Protein AF-A0A7S3FI02-F1 (afdb_monomer_lite)

Organism: NCBI:txid156174

Secondary structure (DSSP, 8-state):
-PPPPPP-EEEEEEEEEE-STTT--HHHHHHHHTT-EEEE-HHHHHHH-----------SSEEEEEEEEEE-SSSS-HHHHHHHHT----HHHHHHHHHHHHHHHHHTT-SSSS---EEEEEPPSSSTTPBPTTSSBHHHHHHTT----------S--

Radius of gyration: 16.95 Å; chains: 1; bounding box: 50×35×48 Å

Foldseek 3Di:
DPDPDQQAAEEEEEELEDEQEPVDDPLVVCCVVQVEAEDEAPQAVVRNPDDRDDGDPRPHSYHYYGYYYHYANHPDFLQVSCVVPVRADDLVNSQVVVVVVVVVSVVVQPPDDDRHHYDYHYDYDDDQQGQHNVRGGPVVSCVVVVDDDDDDDDPDDD

pLDDT: mean 86.79, std 18.46, range [38.19, 98.75]

Structure (mmCIF, N/CA/C/O backbone):
data_AF-A0A7S3FI02-F1
#
_entry.id   AF-A0A7S3FI02-F1
#
loop_
_atom_site.group_PDB
_atom_site.id
_atom_site.type_symbol
_atom_site.label_atom_id
_atom_site.label_alt_id
_atom_site.label_comp_id
_atom_site.label_asym_id
_atom_site.label_entity_id
_atom_site.label_seq_id
_atom_site.pdbx_PDB_ins_code
_atom_site.Cartn_x
_atom_site.Cartn_y
_atom_site.Cartn_z
_atom_site.occupancy
_atom_site.B_iso_or_equiv
_atom_site.auth_seq_id
_atom_site.auth_comp_id
_atom_site.auth_asym_id
_atom_site.auth_atom_id
_atom_site.pdbx_PDB_model_num
ATOM 1 N N . LEU A 1 1 ? -34.546 11.870 27.139 1.00 38.44 1 LEU A N 1
ATOM 2 C CA . LEU A 1 1 ? -33.683 10.666 27.103 1.00 38.44 1 LEU A CA 1
ATOM 3 C C . LEU A 1 1 ? -32.258 11.117 26.800 1.00 38.44 1 LEU A C 1
ATOM 5 O O . LEU A 1 1 ? -32.075 11.734 25.755 1.00 38.44 1 LEU A O 1
ATOM 9 N N . PRO A 1 2 ? -31.275 10.915 27.694 1.00 38.31 2 PRO A N 1
ATOM 10 C CA . PRO A 1 2 ? -29.889 11.238 27.381 1.00 38.31 2 PRO A CA 1
ATOM 11 C C . PRO A 1 2 ? -29.409 10.311 26.259 1.00 38.31 2 PRO A C 1
ATOM 13 O O . PRO A 1 2 ? -29.570 9.093 26.322 1.00 38.31 2 PRO A O 1
ATOM 16 N N . ARG A 1 3 ? -28.880 10.906 25.190 1.00 38.19 3 ARG A N 1
ATOM 17 C CA . ARG A 1 3 ? -28.310 10.198 24.043 1.00 38.19 3 ARG A CA 1
ATOM 18 C C . ARG A 1 3 ? -27.075 9.451 24.550 1.00 38.19 3 ARG A C 1
ATOM 20 O O . ARG A 1 3 ? -26.156 10.098 25.048 1.00 38.19 3 ARG A O 1
ATOM 27 N N . ALA A 1 4 ? -27.074 8.118 24.479 1.00 45.50 4 ALA A N 1
ATOM 28 C CA . ALA A 1 4 ? -25.892 7.321 24.796 1.00 45.50 4 ALA A CA 1
ATOM 29 C C . ALA A 1 4 ? -24.693 7.909 24.038 1.00 45.50 4 ALA A C 1
ATOM 31 O O . ALA A 1 4 ? -24.790 8.149 22.830 1.00 45.50 4 ALA A O 1
ATOM 32 N N . ALA A 1 5 ? -23.605 8.213 24.749 1.00 49.00 5 ALA A N 1
ATOM 33 C CA . ALA A 1 5 ? -22.375 8.670 24.120 1.00 49.00 5 ALA A CA 1
ATOM 34 C C . ALA A 1 5 ? -21.973 7.612 23.088 1.00 49.00 5 ALA A C 1
ATOM 36 O O . ALA A 1 5 ? -21.764 6.451 23.438 1.00 49.00 5 ALA A O 1
ATOM 37 N N . ALA A 1 6 ? -21.961 7.982 21.808 1.00 51.00 6 ALA A N 1
ATOM 38 C CA . ALA A 1 6 ? -21.632 7.038 20.755 1.00 51.00 6 ALA A CA 1
ATOM 39 C C . ALA A 1 6 ? -20.212 6.510 20.993 1.00 51.00 6 ALA A C 1
ATOM 41 O O 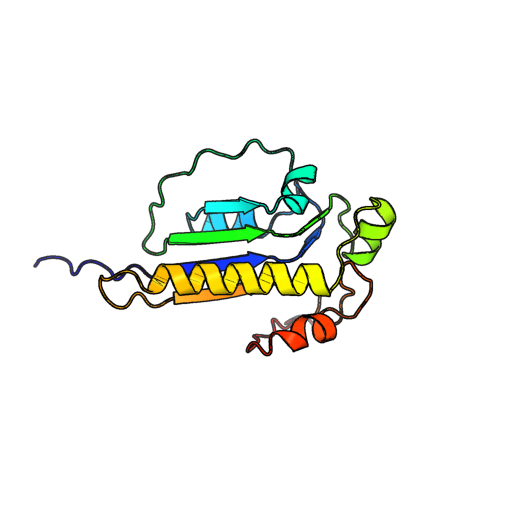. ALA A 1 6 ? -19.280 7.297 21.173 1.00 51.00 6 ALA A O 1
ATOM 42 N N . ALA A 1 7 ? -20.057 5.186 21.029 1.00 53.69 7 ALA A N 1
ATOM 43 C CA . ALA A 1 7 ? -18.758 4.555 21.193 1.00 53.69 7 ALA A CA 1
ATOM 44 C C . ALA A 1 7 ? -17.819 5.032 20.072 1.00 53.69 7 ALA A C 1
ATOM 46 O O . ALA A 1 7 ? -18.084 4.820 18.886 1.00 53.69 7 ALA A O 1
ATOM 47 N N . SER A 1 8 ? -16.734 5.706 20.449 1.00 64.19 8 SER A N 1
ATOM 48 C CA . SER A 1 8 ? -15.717 6.159 19.500 1.00 64.19 8 SER A CA 1
ATOM 49 C C . SER A 1 8 ? -14.891 4.954 19.065 1.00 64.19 8 SER A C 1
ATOM 51 O O . SER A 1 8 ? -14.140 4.400 19.862 1.00 64.19 8 SER A O 1
ATOM 53 N N . HIS A 1 9 ? -15.046 4.520 17.815 1.00 75.12 9 HIS A N 1
ATOM 54 C CA . HIS A 1 9 ? -14.201 3.462 17.261 1.00 75.12 9 HIS A CA 1
ATOM 55 C C . HIS A 1 9 ? -12.936 4.087 16.677 1.00 75.12 9 HIS A C 1
ATOM 57 O O . HIS A 1 9 ? -12.969 5.189 16.113 1.00 75.12 9 HIS A O 1
ATOM 63 N N . ARG A 1 10 ? -11.814 3.384 16.827 1.00 85.19 10 ARG A N 1
ATOM 64 C CA . ARG A 1 10 ? -10.521 3.809 16.288 1.00 85.19 10 ARG A CA 1
ATOM 65 C C . ARG A 1 10 ? -10.293 3.096 14.964 1.00 85.19 10 ARG A C 1
ATOM 67 O O . ARG A 1 10 ? -10.425 1.878 14.888 1.00 85.19 10 ARG A O 1
ATOM 74 N N . VAL A 1 11 ? -9.959 3.857 13.930 1.00 90.88 11 VAL A N 1
ATOM 75 C CA . VAL A 1 11 ? -9.707 3.315 12.593 1.00 90.88 11 VAL A CA 1
ATOM 76 C C . VAL A 1 11 ? -8.327 3.766 12.140 1.00 90.88 11 VAL A C 1
ATOM 78 O O . VAL A 1 11 ? -8.068 4.967 12.075 1.00 90.88 11 VAL A O 1
ATOM 81 N N . LEU A 1 12 ? -7.459 2.813 11.813 1.00 94.81 12 LEU A N 1
ATOM 82 C CA . LEU A 1 12 ? -6.221 3.060 11.081 1.00 94.81 12 LEU A CA 1
ATOM 83 C C . LEU A 1 12 ? -6.433 2.647 9.626 1.00 94.81 12 LEU A C 1
ATOM 85 O O . LEU A 1 12 ? -6.771 1.502 9.348 1.00 94.81 12 LEU A O 1
ATOM 89 N N . TYR A 1 13 ? -6.202 3.567 8.702 1.00 97.56 13 TYR A N 1
ATOM 90 C CA . TYR A 1 13 ? -6.001 3.258 7.294 1.00 97.56 13 TYR A CA 1
ATOM 91 C C . TYR A 1 13 ? -4.514 3.417 6.987 1.00 97.56 13 TYR A C 1
ATOM 93 O O . TYR A 1 13 ? -3.955 4.503 7.140 1.00 97.56 13 TYR A O 1
ATOM 101 N N . LEU A 1 14 ? -3.863 2.345 6.563 1.00 98.25 14 LEU A N 1
ATOM 102 C CA . LEU A 1 14 ? -2.443 2.321 6.261 1.00 98.25 14 LEU A CA 1
ATOM 103 C C . LEU A 1 14 ? -2.243 1.973 4.789 1.00 98.25 14 LEU A C 1
ATOM 105 O O . LEU A 1 14 ? -2.668 0.922 4.327 1.00 98.25 14 LEU A O 1
ATOM 109 N N . LYS A 1 15 ? -1.539 2.843 4.072 1.00 98.44 15 LYS A N 1
ATOM 110 C CA . LYS A 1 15 ? -1.080 2.634 2.700 1.00 98.44 15 LYS A CA 1
ATOM 111 C C . LYS A 1 15 ? 0.448 2.541 2.727 1.00 98.44 15 LYS A C 1
ATOM 113 O O . LYS A 1 15 ? 1.112 3.583 2.693 1.00 98.44 15 LYS A O 1
ATOM 118 N N . PRO A 1 16 ? 1.047 1.341 2.855 1.00 98.56 16 PRO A N 1
ATOM 119 C CA . PRO A 1 16 ? 2.498 1.222 2.961 1.00 98.56 16 PRO A CA 1
ATOM 120 C C . PRO A 1 16 ? 3.220 1.823 1.752 1.00 98.56 16 PRO A C 1
ATOM 122 O O . PRO A 1 16 ? 4.212 2.524 1.917 1.00 98.56 16 PRO A O 1
ATOM 125 N N . VAL A 1 17 ? 2.692 1.615 0.546 1.00 98.56 17 VAL A N 1
ATOM 126 C CA . VAL A 1 17 ? 3.306 2.052 -0.713 1.00 98.56 17 VAL A CA 1
ATOM 127 C C . VAL A 1 17 ? 2.296 2.845 -1.538 1.00 98.56 17 VAL A C 1
ATOM 129 O O . VAL A 1 17 ? 1.190 2.373 -1.777 1.00 98.56 17 VAL A O 1
ATOM 132 N N . GLN A 1 18 ? 2.692 4.032 -2.000 1.00 98.50 18 GLN A N 1
ATOM 133 C CA . GLN A 1 18 ? 1.927 4.869 -2.927 1.00 98.50 18 GLN A CA 1
ATOM 134 C C . GLN A 1 18 ? 2.826 5.336 -4.076 1.00 98.50 18 GLN A C 1
ATOM 136 O O . GLN A 1 18 ? 3.935 5.820 -3.857 1.00 98.50 18 GLN A O 1
ATOM 141 N N . THR A 1 19 ? 2.333 5.253 -5.302 1.00 98.38 19 THR A N 1
ATOM 142 C CA . THR A 1 19 ? 2.946 5.893 -6.473 1.00 98.38 19 THR A CA 1
ATOM 143 C C . THR A 1 19 ? 2.005 6.978 -7.008 1.00 98.38 19 THR A C 1
ATOM 145 O O . THR A 1 19 ? 0.850 7.041 -6.585 1.00 98.38 19 THR A O 1
ATOM 148 N N . GLY A 1 20 ? 2.504 7.881 -7.856 1.00 97.81 20 GLY A N 1
ATOM 149 C CA . GLY A 1 20 ? 1.712 9.001 -8.391 1.00 97.81 20 GLY A CA 1
ATOM 150 C C . GLY A 1 20 ? 1.565 10.225 -7.469 1.00 97.81 20 GLY A C 1
ATOM 151 O O . GLY A 1 20 ? 0.778 11.127 -7.760 1.00 97.81 20 GLY A O 1
ATOM 152 N N . LEU A 1 21 ? 2.310 10.316 -6.359 1.00 96.88 21 LEU A N 1
ATOM 153 C CA . LEU A 1 21 ? 2.219 11.465 -5.446 1.00 96.88 21 LEU A CA 1
ATOM 154 C C . LEU A 1 21 ? 2.720 12.776 -6.094 1.00 96.88 21 LEU A C 1
ATOM 156 O O . LEU A 1 21 ? 3.692 12.765 -6.846 1.00 96.88 21 LEU A O 1
ATOM 160 N N . PRO A 1 22 ? 2.148 13.944 -5.741 1.00 95.25 22 PRO A N 1
ATOM 161 C CA . PRO A 1 22 ? 1.012 14.138 -4.836 1.00 95.25 22 PRO A CA 1
ATOM 162 C C . PRO A 1 22 ? -0.366 14.007 -5.496 1.00 95.25 22 PRO A C 1
ATOM 164 O O . PRO A 1 22 ? -1.364 14.203 -4.807 1.00 95.25 22 PRO A O 1
ATOM 167 N N . HIS A 1 23 ? -0.434 13.754 -6.804 1.00 94.62 23 HIS A N 1
ATOM 168 C CA . HIS A 1 23 ? -1.697 13.747 -7.544 1.00 94.62 23 HIS A CA 1
ATOM 169 C C . HIS A 1 23 ? -2.584 12.563 -7.144 1.00 94.62 23 HIS A C 1
ATOM 171 O O . HIS A 1 23 ? -3.770 12.763 -6.892 1.00 94.62 23 HIS A O 1
ATOM 177 N N . ASP A 1 24 ? -1.978 11.390 -6.963 1.00 95.38 24 ASP A N 1
ATOM 178 C CA . ASP A 1 24 ? -2.635 10.189 -6.457 1.00 95.38 24 ASP A CA 1
ATOM 179 C C . ASP A 1 24 ? -2.258 9.967 -4.990 1.00 95.38 24 ASP A C 1
ATOM 181 O O . ASP A 1 24 ? -1.088 9.783 -4.635 1.00 95.38 24 ASP A O 1
ATOM 185 N N . SER A 1 25 ? -3.253 10.021 -4.104 1.00 96.69 25 SER A N 1
ATOM 186 C CA . SER A 1 25 ? -3.047 9.827 -2.671 1.00 96.69 25 SER A CA 1
ATOM 187 C C . SER A 1 25 ? -4.267 9.198 -2.009 1.00 96.69 25 SER A C 1
ATOM 189 O O . SER A 1 25 ? -5.162 9.896 -1.524 1.00 96.69 25 SER A O 1
ATOM 191 N N . ASP A 1 26 ? -4.263 7.868 -1.917 1.00 97.19 26 ASP A N 1
ATOM 192 C CA . ASP A 1 26 ? -5.369 7.109 -1.324 1.00 97.19 26 ASP A CA 1
ATOM 193 C C . ASP A 1 26 ? -5.561 7.495 0.150 1.00 97.19 26 ASP A C 1
ATOM 195 O O . ASP A 1 26 ? -6.675 7.710 0.619 1.00 97.19 26 ASP A O 1
ATOM 199 N N . GLY A 1 27 ? -4.459 7.708 0.881 1.00 95.69 27 GLY A N 1
ATOM 200 C CA . GLY A 1 27 ? -4.509 8.178 2.268 1.00 95.69 27 GLY A CA 1
ATOM 201 C C . GLY A 1 27 ? -5.156 9.557 2.436 1.00 95.69 27 GLY A C 1
ATOM 202 O O . GLY A 1 27 ? -5.875 9.768 3.414 1.00 95.69 27 GLY A O 1
ATOM 203 N N . ALA A 1 28 ? -4.953 10.480 1.490 1.00 94.94 28 ALA A N 1
ATOM 204 C CA . ALA A 1 28 ? -5.599 11.792 1.522 1.00 94.94 28 ALA A CA 1
ATOM 205 C C . ALA A 1 28 ? -7.086 11.698 1.152 1.00 94.94 28 ALA A C 1
ATOM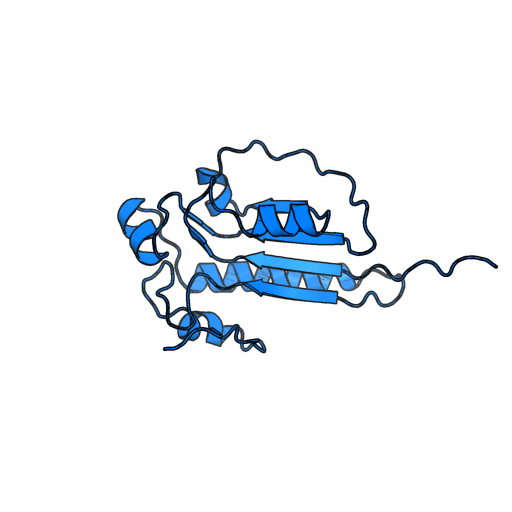 207 O O . ALA A 1 28 ? -7.918 12.384 1.754 1.00 94.94 28 ALA A O 1
ATOM 208 N N . LEU A 1 29 ? -7.424 10.836 0.189 1.00 95.25 29 LEU A N 1
ATOM 209 C CA . LEU A 1 29 ? -8.799 10.564 -0.220 1.00 95.25 29 LEU A CA 1
ATOM 210 C C . LEU A 1 29 ? -9.605 9.959 0.935 1.00 95.25 29 LEU A C 1
ATOM 212 O O . LEU A 1 29 ? -10.634 10.515 1.320 1.00 95.25 29 LEU A O 1
ATOM 216 N N . VAL A 1 30 ? -9.109 8.875 1.539 1.00 94.69 30 VAL A N 1
ATOM 217 C CA . VAL A 1 30 ? -9.769 8.206 2.669 1.00 94.69 30 VAL A CA 1
ATOM 218 C C . VAL A 1 30 ? -9.897 9.156 3.855 1.00 94.69 30 VAL A C 1
ATOM 220 O O . VAL A 1 30 ? -10.979 9.251 4.430 1.00 94.69 30 VAL A O 1
ATOM 223 N N . ALA A 1 31 ? -8.854 9.926 4.188 1.00 91.88 31 ALA A N 1
ATOM 224 C CA . ALA A 1 31 ? -8.943 10.918 5.259 1.00 91.88 31 ALA A CA 1
ATOM 225 C C . ALA A 1 31 ? -10.031 11.962 4.986 1.00 91.88 31 ALA A C 1
ATOM 227 O O . ALA A 1 31 ? -10.783 12.312 5.891 1.00 91.88 31 ALA A O 1
ATOM 228 N N . THR A 1 32 ? -10.153 12.426 3.742 1.00 90.44 32 THR A N 1
ATOM 229 C CA . THR A 1 32 ? -11.178 13.402 3.350 1.00 90.44 32 THR A CA 1
ATOM 230 C C . THR A 1 32 ? -12.584 12.818 3.508 1.00 90.44 32 THR A C 1
ATOM 232 O O . THR A 1 32 ? -13.436 13.422 4.161 1.00 90.44 32 THR A O 1
ATOM 235 N N . LEU A 1 33 ? -12.821 11.619 2.966 1.00 90.38 33 LEU A N 1
ATOM 236 C CA . LEU A 1 33 ? -14.124 10.946 3.005 1.00 90.38 33 LEU A CA 1
ATOM 237 C C . LEU A 1 33 ? -14.532 10.543 4.428 1.00 90.38 33 LEU A C 1
ATOM 239 O O . LEU A 1 33 ? -15.685 10.717 4.821 1.00 90.38 33 LEU A O 1
ATOM 243 N N . ALA A 1 34 ? -13.579 10.055 5.220 1.00 87.31 34 ALA A N 1
ATOM 244 C CA . ALA A 1 34 ? -13.796 9.640 6.601 1.00 87.31 34 ALA A CA 1
ATOM 245 C C . ALA A 1 34 ? -13.755 10.805 7.606 1.00 87.31 34 ALA A C 1
ATOM 247 O O . ALA A 1 34 ? -13.918 10.571 8.802 1.00 87.31 34 ALA A O 1
ATOM 248 N N . ARG A 1 35 ? -13.522 12.050 7.152 1.00 85.00 35 ARG A N 1
ATOM 249 C CA . ARG A 1 35 ? -13.292 13.230 8.017 1.00 85.00 35 ARG A CA 1
ATOM 250 C C . ARG A 1 35 ? -12.187 12.984 9.059 1.00 85.00 35 ARG A C 1
ATOM 252 O O . ARG A 1 35 ? -12.272 13.419 10.209 1.00 85.00 35 ARG A O 1
ATOM 259 N N . GLY A 1 36 ? -11.174 12.233 8.639 1.00 86.19 36 GLY A N 1
ATOM 260 C CA . GLY A 1 36 ? -10.006 11.833 9.407 1.00 86.19 36 GLY A CA 1
ATOM 261 C C . GLY A 1 36 ? -8.791 12.729 9.167 1.00 86.19 36 GLY A C 1
ATOM 262 O O . GLY A 1 36 ? -8.870 13.785 8.543 1.00 86.19 36 GLY A O 1
ATOM 263 N N . ARG A 1 37 ? -7.631 12.287 9.662 1.00 90.75 37 ARG A N 1
ATOM 264 C CA . ARG A 1 37 ? -6.341 12.962 9.441 1.00 90.75 37 ARG A CA 1
ATOM 265 C C . ARG A 1 37 ? -5.436 12.102 8.574 1.00 90.75 37 ARG A C 1
ATOM 267 O O . ARG A 1 37 ? -5.287 10.917 8.854 1.00 90.75 37 ARG A O 1
ATOM 274 N N . HIS A 1 38 ? -4.779 12.712 7.589 1.00 94.19 38 HIS A N 1
ATOM 275 C CA . HIS A 1 38 ? -3.743 12.064 6.782 1.00 94.19 38 HIS A CA 1
ATOM 276 C C . HIS A 1 38 ? -2.348 12.487 7.246 1.00 94.19 38 HIS A C 1
ATOM 278 O O . HIS A 1 38 ? -2.075 13.676 7.402 1.00 94.19 38 HIS A O 1
ATOM 284 N N . THR A 1 39 ? -1.463 11.519 7.470 1.00 96.00 39 THR A N 1
ATOM 285 C CA . THR A 1 39 ? -0.042 11.757 7.763 1.00 96.00 39 THR A CA 1
ATOM 286 C C . THR A 1 39 ? 0.841 10.987 6.791 1.00 96.00 39 THR A C 1
ATOM 288 O O . THR A 1 39 ? 0.489 9.884 6.373 1.00 96.00 39 THR A O 1
ATOM 291 N N . LEU A 1 40 ? 2.008 11.539 6.475 1.00 96.88 40 LEU A N 1
ATOM 292 C CA . LEU A 1 40 ? 2.983 10.919 5.585 1.00 96.88 40 LEU A CA 1
ATOM 293 C C . LEU A 1 40 ? 4.206 10.457 6.378 1.00 96.88 40 LEU A C 1
ATOM 295 O O . LEU A 1 40 ? 4.680 11.172 7.260 1.00 96.88 40 LEU A O 1
ATOM 299 N N . GLY A 1 41 ? 4.733 9.283 6.038 1.00 96.69 41 GLY A N 1
ATOM 300 C CA . GLY A 1 41 ? 6.077 8.875 6.427 1.00 96.69 41 GLY A CA 1
ATOM 301 C C . GLY A 1 41 ? 7.124 9.753 5.743 1.00 96.69 41 GLY A C 1
ATOM 302 O O . GLY A 1 41 ? 6.855 10.364 4.706 1.00 96.69 41 GLY A O 1
ATOM 303 N N . ALA A 1 42 ? 8.333 9.805 6.309 1.00 96.25 42 ALA A N 1
ATOM 304 C CA . ALA A 1 42 ? 9.408 10.673 5.820 1.00 96.25 42 ALA A CA 1
ATOM 305 C C . ALA A 1 42 ? 9.682 10.482 4.317 1.00 96.25 42 ALA A C 1
ATOM 307 O O . ALA A 1 42 ? 9.829 11.456 3.581 1.00 96.25 42 ALA A O 1
ATOM 308 N N . HIS A 1 43 ? 9.653 9.233 3.841 1.00 97.31 43 HIS A N 1
ATOM 309 C CA . HIS A 1 43 ? 9.832 8.923 2.427 1.00 97.31 43 HIS A CA 1
ATOM 310 C C . HIS A 1 43 ? 8.701 9.495 1.558 1.00 97.31 43 HIS A C 1
ATOM 312 O O . HIS A 1 43 ? 8.967 10.143 0.550 1.00 97.31 43 HIS A O 1
ATOM 318 N N . ALA A 1 44 ? 7.430 9.291 1.907 1.00 97.25 44 ALA A N 1
ATOM 319 C CA . ALA A 1 44 ? 6.323 9.853 1.127 1.00 97.25 44 ALA A CA 1
ATOM 320 C C . ALA A 1 44 ? 6.281 11.395 1.183 1.00 97.25 44 ALA A C 1
ATOM 322 O O . ALA A 1 44 ? 5.998 12.049 0.177 1.00 97.25 44 ALA A O 1
ATOM 323 N N . ALA A 1 45 ? 6.626 11.987 2.330 1.00 95.81 45 ALA A N 1
ATOM 324 C CA . ALA A 1 45 ? 6.622 13.435 2.534 1.00 95.81 45 ALA A CA 1
ATOM 325 C C . ALA A 1 45 ? 7.570 14.184 1.580 1.00 95.81 45 ALA A C 1
ATOM 327 O O . ALA A 1 45 ? 7.229 15.272 1.118 1.00 95.81 45 ALA A O 1
ATOM 328 N N . MET A 1 46 ? 8.710 13.583 1.215 1.00 94.00 46 MET A N 1
ATOM 329 C CA . MET A 1 46 ? 9.678 14.179 0.280 1.00 94.00 46 MET A CA 1
ATOM 330 C C . MET A 1 46 ? 9.079 14.531 -1.091 1.00 94.00 46 MET A C 1
ATOM 332 O O . MET A 1 46 ? 9.537 15.469 -1.741 1.00 94.00 46 MET A O 1
ATOM 336 N N . VAL A 1 47 ? 8.077 13.779 -1.553 1.00 92.25 47 VAL A N 1
ATOM 337 C CA . VAL A 1 47 ? 7.486 13.957 -2.891 1.00 92.25 47 VAL A CA 1
ATOM 338 C C . VAL A 1 47 ? 6.103 14.580 -2.878 1.00 92.25 47 VAL A C 1
ATOM 340 O O . VAL A 1 47 ? 5.637 15.040 -3.914 1.00 92.25 47 VAL A O 1
ATOM 343 N N . ALA A 1 48 ? 5.462 14.651 -1.715 1.00 84.56 48 ALA A N 1
ATOM 344 C CA . ALA A 1 48 ? 4.107 15.160 -1.624 1.00 84.56 48 ALA A CA 1
ATOM 345 C C . ALA A 1 48 ? 4.004 16.690 -1.776 1.00 84.56 48 ALA A C 1
ATOM 347 O O . ALA A 1 48 ? 2.903 17.177 -2.004 1.00 84.56 48 ALA A O 1
ATOM 348 N N . HIS A 1 49 ? 5.100 17.453 -1.623 1.00 66.62 49 HIS A N 1
ATOM 349 C CA . HIS A 1 49 ? 5.167 18.933 -1.690 1.00 66.62 49 HIS A CA 1
ATOM 350 C C . HIS A 1 49 ? 4.045 19.721 -0.971 1.00 66.62 49 HIS A C 1
ATOM 352 O O . HIS A 1 49 ? 3.956 20.940 -1.103 1.00 66.62 49 HIS A O 1
ATOM 358 N N . ARG A 1 50 ? 3.210 19.069 -0.159 1.00 56.62 50 ARG A N 1
ATOM 359 C CA . ARG A 1 50 ? 2.203 19.702 0.678 1.00 56.62 50 ARG A CA 1
ATOM 360 C C . ARG A 1 50 ? 2.841 20.021 2.017 1.00 56.62 50 ARG A C 1
ATOM 362 O O . ARG A 1 50 ? 3.313 19.123 2.714 1.00 56.62 50 ARG A O 1
ATOM 369 N N . ALA A 1 51 ? 2.795 21.302 2.376 1.00 44.91 51 ALA A N 1
ATOM 370 C CA . ALA A 1 51 ? 2.847 21.721 3.766 1.00 44.91 51 ALA A CA 1
ATOM 371 C C . ALA A 1 51 ? 1.891 20.827 4.562 1.00 44.91 51 ALA A C 1
ATOM 373 O O . ALA A 1 51 ? 0.765 20.579 4.122 1.00 44.91 51 ALA A O 1
ATOM 374 N N . THR A 1 52 ? 2.355 20.314 5.698 1.00 45.31 52 THR A N 1
ATOM 375 C CA . THR A 1 52 ? 1.519 19.623 6.677 1.00 45.31 52 THR A CA 1
ATOM 376 C C . THR A 1 52 ? 0.267 20.464 6.906 1.00 45.31 52 THR A C 1
ATOM 378 O O . THR A 1 52 ? 0.346 21.528 7.521 1.00 45.31 52 THR A O 1
ATOM 381 N N . ALA A 1 53 ? -0.875 20.045 6.356 1.00 44.41 53 ALA A N 1
ATOM 382 C CA . ALA A 1 53 ? -2.128 20.721 6.639 1.00 44.41 53 ALA A CA 1
ATOM 383 C C . ALA A 1 53 ? -2.340 20.631 8.152 1.00 44.41 53 ALA A C 1
ATOM 385 O O . ALA A 1 53 ? -2.176 19.554 8.735 1.00 44.41 53 ALA A O 1
ATOM 386 N N . ALA A 1 54 ? -2.633 21.769 8.786 1.00 42.81 54 ALA A N 1
ATOM 387 C CA . ALA A 1 54 ? -2.924 21.809 10.211 1.00 42.81 54 ALA A CA 1
ATOM 388 C C . ALA A 1 54 ? -3.977 20.734 10.534 1.00 42.81 54 ALA A C 1
ATOM 390 O O . ALA A 1 54 ? -4.899 20.547 9.732 1.00 42.81 54 ALA A O 1
ATOM 391 N N . PRO A 1 55 ? -3.841 20.002 11.654 1.00 47.12 55 PRO A N 1
ATOM 392 C CA . PRO A 1 55 ? -4.794 18.966 12.020 1.00 47.12 55 PRO A CA 1
ATOM 393 C C . PRO A 1 55 ? -6.201 19.565 12.026 1.00 47.12 55 PRO A C 1
ATOM 395 O O . PRO A 1 55 ? -6.527 20.400 12.868 1.00 47.12 55 PRO A O 1
ATOM 398 N N . GLN A 1 56 ? -7.028 19.171 11.056 1.00 45.31 56 GLN A N 1
ATOM 399 C CA . GLN A 1 56 ? -8.427 19.560 11.067 1.00 45.31 56 GLN A CA 1
ATOM 400 C C . GLN A 1 56 ? -9.109 18.842 12.237 1.00 45.31 56 GLN A C 1
ATOM 402 O O . GLN A 1 56 ? -8.818 17.664 12.484 1.00 45.31 56 GLN A O 1
ATOM 407 N N . PRO A 1 57 ? -9.987 19.532 12.982 1.00 45.78 57 PRO A N 1
ATOM 408 C CA . PRO A 1 57 ? -10.737 18.905 14.054 1.00 45.78 57 PRO A CA 1
ATOM 409 C C . PRO A 1 57 ? -11.532 17.727 13.484 1.00 45.78 57 PRO A C 1
ATOM 411 O O . PRO A 1 57 ? -12.283 17.872 12.518 1.00 45.78 57 PRO A O 1
ATOM 414 N N . THR A 1 58 ? -11.348 16.548 14.077 1.00 50.34 58 THR A N 1
ATOM 415 C CA . THR A 1 58 ? -12.074 15.330 13.716 1.00 50.34 58 THR A CA 1
ATOM 416 C C . THR A 1 58 ? -13.544 15.517 14.079 1.00 50.34 58 THR A C 1
ATOM 418 O O . THR A 1 58 ? -13.931 15.365 15.236 1.00 50.34 58 THR A O 1
ATOM 421 N N . CYS A 1 59 ? -14.372 15.892 13.108 1.00 41.12 59 CYS A N 1
ATOM 422 C CA . CYS A 1 59 ? -15.817 15.956 13.279 1.00 41.12 59 CYS A CA 1
ATOM 423 C C . CYS A 1 59 ? -16.431 14.714 12.626 1.00 41.12 59 CYS A C 1
ATOM 425 O O . CYS A 1 59 ? -16.775 14.720 11.445 1.00 41.12 59 CYS A O 1
ATOM 427 N N . GLY A 1 60 ? -16.508 13.621 13.386 1.00 49.44 60 GLY A N 1
ATOM 428 C CA . GLY A 1 60 ? -17.079 12.358 12.930 1.00 49.44 60 GLY A CA 1
ATOM 429 C C . GLY A 1 60 ? -17.112 11.309 14.040 1.00 49.44 60 GLY A C 1
ATOM 430 O O . GLY A 1 60 ? -16.301 11.340 14.960 1.00 49.44 60 GLY A O 1
ATOM 431 N N . LEU A 1 61 ? -18.057 10.370 13.946 1.00 51.59 61 LEU A N 1
ATOM 432 C CA . LEU A 1 61 ? -18.200 9.228 14.864 1.00 51.59 61 LEU A CA 1
ATOM 433 C C . LEU A 1 61 ? -16.976 8.285 14.862 1.00 51.59 61 LEU A C 1
ATOM 435 O O . LEU A 1 61 ? -16.821 7.498 15.793 1.00 51.59 61 LEU A O 1
ATOM 439 N N . MET A 1 62 ? -16.112 8.380 13.844 1.00 60.00 62 MET A N 1
ATOM 440 C CA . MET A 1 62 ? -14.914 7.563 13.636 1.00 60.00 62 MET A CA 1
ATOM 441 C C . MET A 1 62 ? -13.700 8.490 13.484 1.00 60.00 62 MET A C 1
ATOM 443 O O . MET A 1 62 ? -13.605 9.231 12.508 1.00 60.00 62 MET A O 1
ATOM 447 N N . ALA A 1 63 ? -12.758 8.467 14.426 1.00 69.06 63 ALA A N 1
ATOM 448 C CA . ALA A 1 63 ? -11.498 9.191 14.270 1.00 69.06 63 ALA A CA 1
ATOM 449 C C . ALA A 1 63 ? -10.545 8.348 13.407 1.00 69.06 63 ALA A C 1
ATOM 451 O O . ALA A 1 63 ? -9.763 7.559 13.936 1.00 69.06 63 ALA A O 1
ATOM 452 N N . ALA A 1 64 ? -10.650 8.471 12.080 1.00 86.62 64 ALA A N 1
ATOM 453 C CA . ALA A 1 64 ? -9.787 7.740 11.157 1.00 86.62 64 ALA A CA 1
ATOM 454 C C . ALA A 1 64 ? -8.404 8.402 11.049 1.00 86.62 64 ALA A C 1
ATOM 456 O O . ALA A 1 64 ? -8.276 9.565 10.650 1.00 86.62 64 ALA A O 1
ATOM 457 N N . HIS A 1 65 ? -7.353 7.658 11.382 1.00 92.38 65 HIS A N 1
ATOM 458 C CA . HIS A 1 65 ? -5.975 8.034 11.086 1.00 92.38 65 HIS A CA 1
ATOM 459 C C . HIS A 1 65 ? -5.559 7.339 9.795 1.00 92.38 65 HIS A C 1
ATOM 461 O O . HIS A 1 65 ? -5.507 6.119 9.726 1.00 92.38 65 HIS A O 1
ATOM 467 N N . CYS A 1 66 ? -5.300 8.122 8.755 1.00 96.31 66 CYS A N 1
ATOM 468 C CA . CYS A 1 66 ? -4.836 7.636 7.466 1.00 96.31 66 CYS A CA 1
ATOM 469 C C . CYS A 1 66 ? -3.336 7.897 7.351 1.00 96.31 66 CYS A C 1
ATOM 471 O O . CYS A 1 66 ? -2.876 9.019 7.591 1.00 96.31 66 CYS A O 1
ATOM 473 N N . ARG A 1 67 ? -2.551 6.896 6.964 1.00 97.56 67 ARG A N 1
ATOM 474 C CA . ARG A 1 67 ? -1.097 7.020 6.889 1.00 97.56 67 ARG A CA 1
ATOM 475 C C . ARG A 1 67 ? -0.537 6.413 5.617 1.00 97.56 67 ARG A C 1
ATOM 477 O O . ARG A 1 67 ? -0.866 5.286 5.273 1.00 97.56 67 ARG A O 1
ATOM 484 N N . THR A 1 68 ? 0.330 7.160 4.939 1.00 98.56 68 THR A N 1
ATOM 485 C CA . THR A 1 68 ? 1.077 6.680 3.767 1.00 98.56 68 THR A CA 1
ATOM 486 C C . THR A 1 68 ? 2.561 6.638 4.105 1.00 98.56 68 THR A C 1
ATOM 488 O O . THR A 1 68 ? 3.122 7.684 4.424 1.00 98.56 68 THR A O 1
ATOM 491 N N . LEU A 1 69 ? 3.199 5.465 4.073 1.00 98.44 69 LEU A N 1
ATOM 492 C CA . LEU A 1 69 ? 4.581 5.307 4.562 1.00 98.44 69 LEU A CA 1
ATOM 493 C C . LEU A 1 69 ? 5.624 5.698 3.513 1.00 98.44 69 LEU A C 1
ATOM 495 O O . LEU A 1 69 ? 6.440 6.597 3.738 1.00 98.44 69 LEU A O 1
ATOM 499 N N . PHE A 1 70 ? 5.566 5.042 2.356 1.00 98.62 70 PHE A N 1
ATOM 500 C CA . PHE A 1 70 ? 6.505 5.204 1.254 1.00 98.62 70 PHE A CA 1
ATOM 501 C C . PHE A 1 70 ? 5.777 5.695 0.006 1.00 98.62 70 PHE A C 1
ATOM 503 O O . PHE A 1 70 ? 4.598 5.412 -0.206 1.00 98.62 70 PHE A O 1
ATOM 510 N N . GLY A 1 71 ? 6.476 6.490 -0.798 1.00 98.06 71 GLY A N 1
ATOM 511 C CA . GLY A 1 71 ? 5.844 7.368 -1.772 1.00 98.06 71 GLY A CA 1
ATOM 512 C C . GLY A 1 71 ? 6.776 7.818 -2.889 1.00 98.06 71 GLY A C 1
ATOM 513 O O . GLY A 1 71 ? 7.875 8.300 -2.598 1.00 98.06 71 GLY A O 1
ATOM 514 N N . TRP A 1 72 ? 6.305 7.717 -4.130 1.00 98.38 72 TRP A N 1
ATOM 515 C CA . TRP A 1 72 ? 6.990 8.133 -5.361 1.00 98.38 72 TRP A CA 1
ATOM 516 C C . TRP A 1 72 ? 6.082 9.019 -6.219 1.00 98.38 72 TRP A C 1
ATOM 518 O O . TRP A 1 72 ? 4.857 8.941 -6.107 1.00 98.38 72 TRP A O 1
ATOM 528 N N . ARG A 1 73 ? 6.683 9.856 -7.069 1.00 97.69 73 ARG A N 1
ATOM 529 C CA . ARG A 1 73 ? 5.983 10.725 -8.028 1.00 97.69 73 ARG A CA 1
ATOM 530 C C . ARG A 1 73 ? 5.533 9.999 -9.275 1.00 97.69 73 ARG A C 1
ATOM 532 O O . ARG A 1 73 ? 4.448 10.273 -9.773 1.00 97.69 73 ARG A O 1
ATOM 539 N N . ALA A 1 74 ? 6.373 9.116 -9.805 1.00 97.69 74 ALA A N 1
ATOM 540 C CA . ALA A 1 74 ? 6.079 8.392 -11.025 1.00 97.69 74 ALA A CA 1
ATOM 541 C C . ALA A 1 74 ? 4.789 7.587 -10.830 1.00 97.69 74 ALA A C 1
ATOM 543 O O . ALA A 1 74 ? 4.714 6.741 -9.939 1.00 97.69 74 ALA A O 1
ATOM 544 N N . ALA A 1 75 ? 3.775 7.857 -11.653 1.00 97.19 75 ALA A N 1
ATOM 545 C CA . ALA A 1 75 ? 2.517 7.114 -11.683 1.00 97.19 75 ALA A CA 1
ATOM 546 C C . ALA A 1 75 ? 2.722 5.784 -12.429 1.00 97.19 75 ALA A C 1
ATOM 548 O O . ALA A 1 75 ? 2.258 5.577 -13.547 1.00 97.19 75 ALA A O 1
ATOM 549 N N . ALA A 1 76 ? 3.515 4.907 -11.822 1.00 97.38 76 ALA A N 1
ATOM 550 C CA . ALA A 1 76 ? 3.874 3.591 -12.331 1.00 97.38 76 ALA A CA 1
ATOM 551 C C . ALA A 1 76 ? 3.821 2.564 -11.193 1.00 97.38 76 ALA A C 1
ATOM 553 O O . ALA A 1 76 ? 3.583 2.907 -10.033 1.00 97.38 76 ALA A O 1
ATOM 554 N N . SER A 1 77 ? 4.066 1.291 -11.498 1.00 97.88 77 SER A N 1
ATOM 555 C CA . SER A 1 77 ? 4.239 0.274 -10.456 1.00 97.88 77 SER A CA 1
ATOM 556 C C . SER A 1 77 ? 5.432 0.608 -9.540 1.00 97.88 77 SER A C 1
ATOM 558 O O . SER A 1 77 ? 6.420 1.155 -10.040 1.00 97.88 77 SER A O 1
ATOM 560 N N . PRO A 1 78 ? 5.410 0.221 -8.250 1.00 98.31 78 PRO A N 1
ATOM 561 C CA . PRO A 1 78 ? 6.422 0.627 -7.270 1.00 98.31 78 PRO A CA 1
ATOM 562 C C . PRO A 1 78 ? 7.880 0.395 -7.694 1.00 98.31 78 PRO A C 1
ATOM 564 O O . PRO A 1 78 ? 8.684 1.316 -7.602 1.00 98.31 78 PRO A O 1
ATOM 567 N N . HIS A 1 79 ? 8.222 -0.785 -8.221 1.00 98.56 79 HIS A N 1
ATOM 568 C CA . HIS A 1 79 ? 9.587 -1.080 -8.686 1.00 98.56 79 HIS A CA 1
ATOM 569 C C . HIS A 1 79 ? 10.061 -0.169 -9.837 1.00 98.56 79 HIS A C 1
ATOM 571 O O . HIS A 1 79 ? 11.214 0.258 -9.855 1.00 98.56 79 HIS A O 1
ATOM 577 N N . LEU A 1 80 ? 9.176 0.184 -10.778 1.00 98.69 80 LEU A N 1
ATOM 578 C CA . LEU A 1 80 ? 9.500 1.123 -11.861 1.00 98.69 80 LEU A CA 1
ATOM 579 C C . LEU A 1 80 ? 9.662 2.547 -11.333 1.00 98.69 80 LEU A C 1
ATOM 581 O O . LEU A 1 80 ? 10.542 3.272 -11.787 1.00 98.69 80 LEU A O 1
ATOM 585 N N . ALA A 1 81 ? 8.849 2.943 -10.353 1.00 98.50 81 ALA A N 1
ATOM 586 C CA . ALA A 1 81 ? 8.990 4.238 -9.701 1.00 98.50 81 ALA A CA 1
ATOM 587 C C . ALA A 1 81 ? 10.325 4.343 -8.939 1.00 98.50 81 ALA A C 1
ATOM 589 O O . ALA A 1 81 ? 10.997 5.372 -9.007 1.00 98.50 81 ALA A O 1
ATOM 590 N N . VAL A 1 82 ? 10.765 3.256 -8.293 1.00 98.56 82 VAL A N 1
ATOM 591 C CA . VAL A 1 82 ? 12.109 3.154 -7.704 1.00 98.56 82 VAL A CA 1
ATOM 592 C C . VAL A 1 82 ? 13.193 3.288 -8.769 1.00 98.56 82 VAL A C 1
ATOM 594 O O . VAL A 1 82 ? 14.118 4.075 -8.576 1.00 98.56 82 VAL A O 1
ATOM 597 N N . ALA A 1 83 ? 13.075 2.568 -9.888 1.00 98.44 83 ALA A N 1
ATOM 598 C CA . ALA A 1 83 ? 14.044 2.636 -10.981 1.00 98.44 83 ALA A CA 1
ATOM 599 C C . ALA A 1 83 ? 14.145 4.046 -11.591 1.00 98.44 83 ALA A C 1
ATOM 601 O O . ALA A 1 83 ? 15.239 4.489 -11.930 1.00 98.44 83 ALA A O 1
ATOM 602 N N . ALA A 1 84 ? 13.022 4.763 -11.692 1.00 98.19 84 ALA A N 1
ATOM 603 C CA . ALA A 1 84 ? 12.970 6.116 -12.239 1.00 98.19 84 ALA A CA 1
ATOM 604 C C . ALA A 1 84 ? 13.498 7.189 -11.270 1.00 98.19 84 ALA A C 1
ATOM 606 O O . ALA A 1 84 ? 14.119 8.155 -11.705 1.00 98.19 84 ALA A O 1
ATOM 607 N N . GLU A 1 85 ? 13.240 7.048 -9.967 1.00 98.19 85 GLU A N 1
ATOM 608 C CA . GLU A 1 85 ? 13.540 8.095 -8.979 1.00 98.19 85 GLU A CA 1
ATOM 609 C C . GLU A 1 85 ? 14.790 7.830 -8.136 1.00 98.19 85 GLU A C 1
ATOM 611 O O . GLU A 1 85 ? 15.229 8.728 -7.420 1.00 98.19 85 GLU A O 1
ATOM 616 N N . GLY A 1 86 ? 15.354 6.619 -8.168 1.00 98.06 86 GLY A N 1
ATOM 617 C CA . GLY A 1 86 ? 16.546 6.269 -7.387 1.00 98.06 86 GLY A CA 1
ATOM 618 C C . GLY A 1 86 ? 16.311 6.271 -5.873 1.00 98.06 86 GLY A C 1
ATOM 619 O O . GLY A 1 86 ? 17.222 6.556 -5.099 1.00 98.06 86 GLY A O 1
ATOM 620 N N . ARG A 1 87 ? 15.079 5.979 -5.436 1.00 97.62 87 ARG A N 1
ATOM 621 C CA . ARG A 1 87 ? 14.651 6.023 -4.025 1.00 97.62 87 ARG A CA 1
ATOM 622 C C . ARG A 1 87 ? 14.165 4.646 -3.570 1.00 97.62 87 ARG A C 1
ATOM 624 O O . ARG A 1 87 ? 12.956 4.434 -3.498 1.00 97.62 87 ARG A O 1
ATOM 631 N N . PRO A 1 88 ? 15.074 3.679 -3.363 1.00 98.31 88 PRO A N 1
ATOM 632 C CA . PRO A 1 88 ? 14.698 2.313 -3.032 1.00 98.31 88 PRO A CA 1
ATOM 633 C C . PRO A 1 88 ? 14.208 2.191 -1.587 1.00 98.31 88 PRO A C 1
ATOM 635 O O . PRO A 1 88 ? 14.665 2.894 -0.687 1.00 98.31 88 PRO A O 1
ATOM 638 N N . VAL A 1 89 ? 13.315 1.230 -1.365 1.00 98.62 89 VAL A N 1
ATOM 639 C CA . VAL A 1 89 ? 12.879 0.776 -0.040 1.00 98.62 89 VAL A CA 1
ATOM 640 C C . VAL A 1 89 ? 12.994 -0.743 -0.033 1.00 98.62 89 VAL A C 1
ATOM 642 O O . VAL A 1 89 ? 12.455 -1.400 -0.921 1.00 98.62 89 VAL A O 1
ATOM 645 N N . SER A 1 90 ? 13.721 -1.300 0.937 1.00 98.62 90 SER A N 1
ATOM 646 C CA . SER A 1 90 ? 13.851 -2.752 1.076 1.00 98.62 90 SER A CA 1
ATOM 647 C C . SER A 1 90 ? 12.591 -3.369 1.683 1.00 98.62 90 SER A C 1
ATOM 649 O O . SER A 1 90 ? 11.867 -2.714 2.436 1.00 98.62 90 SER A O 1
ATOM 651 N N . ASP A 1 91 ? 12.366 -4.655 1.420 1.00 98.75 91 ASP A N 1
ATOM 652 C CA . ASP A 1 91 ? 11.233 -5.399 1.984 1.00 98.75 91 ASP A CA 1
ATOM 653 C C . ASP A 1 91 ? 11.244 -5.381 3.515 1.00 98.75 91 ASP A C 1
ATOM 655 O O . ASP A 1 91 ? 10.216 -5.148 4.145 1.00 98.75 91 ASP A O 1
ATOM 659 N N . GLY A 1 92 ? 12.426 -5.537 4.122 1.00 98.75 92 GLY A N 1
ATOM 660 C CA . GLY A 1 92 ? 12.592 -5.451 5.572 1.00 98.75 92 GLY A CA 1
ATOM 661 C C . GLY A 1 92 ? 12.191 -4.085 6.134 1.00 98.75 92 GLY A C 1
ATOM 662 O O . GLY A 1 92 ? 11.473 -4.025 7.127 1.00 98.75 92 GLY A O 1
ATOM 663 N N . ALA A 1 93 ? 12.583 -2.987 5.477 1.00 98.56 93 ALA A N 1
ATOM 664 C CA . ALA A 1 93 ? 12.199 -1.642 5.907 1.00 98.56 93 ALA A CA 1
ATOM 665 C C . ALA A 1 93 ? 10.687 -1.399 5.758 1.00 98.56 93 ALA A C 1
ATOM 667 O O . ALA A 1 93 ? 10.070 -0.777 6.624 1.00 98.56 93 ALA A O 1
ATOM 668 N N . LEU A 1 94 ? 10.083 -1.918 4.684 1.00 98.69 94 LEU A N 1
ATOM 669 C CA . LEU A 1 94 ? 8.641 -1.847 4.458 1.00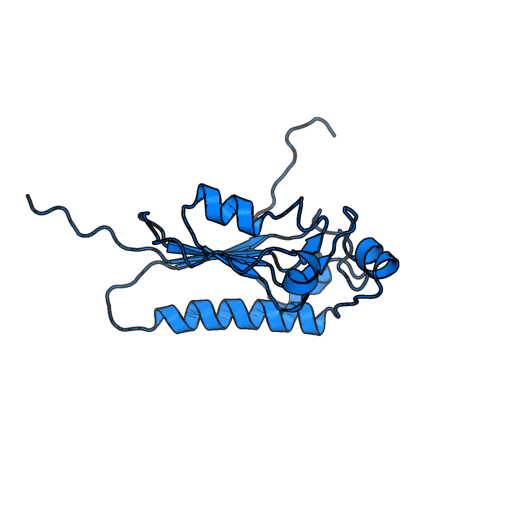 98.69 94 LEU A CA 1
ATOM 670 C C . LEU A 1 94 ? 7.867 -2.603 5.543 1.00 98.69 94 LEU A C 1
ATOM 672 O O . LEU A 1 94 ? 6.912 -2.063 6.110 1.00 98.69 94 LEU A O 1
ATOM 676 N N . LEU A 1 95 ? 8.286 -3.834 5.846 1.00 98.69 95 LEU A N 1
ATOM 677 C CA . LEU A 1 95 ? 7.666 -4.679 6.864 1.00 98.69 95 LEU A CA 1
ATOM 678 C C . LEU A 1 95 ? 7.813 -4.083 8.261 1.00 98.69 95 LEU A C 1
ATOM 680 O O . LEU A 1 95 ? 6.833 -4.045 9.004 1.00 98.69 95 LEU A O 1
ATOM 684 N N . GLU A 1 96 ? 9.004 -3.590 8.601 1.00 98.62 96 GLU A N 1
ATOM 685 C CA . GLU A 1 96 ? 9.275 -2.992 9.908 1.00 98.62 96 GLU A CA 1
ATOM 686 C C . GLU A 1 96 ? 8.439 -1.730 10.122 1.00 98.62 96 GLU A C 1
ATOM 688 O O . GLU A 1 96 ? 7.745 -1.614 11.129 1.00 98.62 96 GLU A O 1
ATOM 693 N N . ALA A 1 97 ? 8.401 -0.821 9.142 1.00 98.50 97 ALA A N 1
ATOM 694 C CA . ALA A 1 97 ? 7.580 0.383 9.239 1.00 98.50 97 ALA A CA 1
ATOM 695 C C . ALA A 1 97 ? 6.080 0.052 9.334 1.00 98.50 97 ALA A C 1
ATOM 697 O O . ALA A 1 97 ? 5.362 0.646 10.135 1.00 98.50 97 ALA A O 1
ATOM 698 N N . THR A 1 98 ? 5.604 -0.933 8.564 1.00 98.44 98 THR A N 1
ATOM 699 C CA . THR A 1 98 ? 4.205 -1.388 8.626 1.00 98.44 98 THR A CA 1
ATOM 700 C C . THR A 1 98 ? 3.872 -1.968 10.004 1.00 98.44 98 THR A C 1
ATOM 702 O O . THR A 1 98 ? 2.865 -1.597 10.605 1.00 98.44 98 THR A O 1
ATOM 705 N N . ARG A 1 99 ? 4.737 -2.838 10.541 1.00 98.25 99 ARG A N 1
ATOM 706 C CA . ARG A 1 99 ? 4.588 -3.435 11.877 1.00 98.25 99 ARG A CA 1
ATOM 707 C C . ARG A 1 99 ? 4.625 -2.377 12.977 1.00 98.25 99 ARG A C 1
ATOM 709 O O . ARG A 1 99 ? 3.824 -2.447 13.906 1.00 98.25 99 ARG A O 1
ATOM 716 N N . HIS A 1 100 ? 5.514 -1.396 12.856 1.00 97.75 100 HIS A N 1
ATOM 717 C CA . HIS A 1 100 ? 5.621 -0.289 13.794 1.00 97.75 100 HIS A CA 1
ATOM 718 C C . HIS A 1 100 ? 4.314 0.510 13.889 1.00 97.75 100 HIS A C 1
ATOM 720 O O . HIS A 1 100 ? 3.843 0.763 14.995 1.00 97.75 100 HIS A O 1
ATOM 726 N N . GLU A 1 101 ? 3.683 0.858 12.761 1.00 96.94 101 GLU A N 1
ATOM 727 C CA . GLU A 1 101 ? 2.402 1.580 12.786 1.00 96.94 101 GLU A CA 1
ATOM 728 C C . GLU A 1 101 ? 1.269 0.760 13.406 1.00 96.94 101 GLU A C 1
ATOM 730 O O . GLU A 1 101 ? 0.484 1.292 14.189 1.00 96.94 101 GLU A O 1
ATOM 735 N N . LEU A 1 102 ? 1.195 -0.540 13.101 1.00 95.38 102 LEU A N 1
ATOM 736 C CA . LEU A 1 102 ? 0.196 -1.425 13.704 1.00 95.38 102 LEU A CA 1
ATOM 737 C C . LEU A 1 102 ? 0.375 -1.510 15.223 1.00 95.38 102 LEU A C 1
ATOM 739 O O . LEU A 1 102 ? -0.592 -1.354 15.964 1.00 95.38 102 LEU A O 1
ATOM 743 N N . ASN A 1 103 ? 1.610 -1.705 15.692 1.00 94.94 103 ASN A N 1
ATOM 744 C CA . ASN A 1 103 ? 1.914 -1.784 17.119 1.00 94.94 103 ASN A CA 1
ATOM 745 C C . ASN A 1 103 ? 1.614 -0.464 17.840 1.00 94.94 103 ASN A C 1
ATOM 747 O O . ASN A 1 103 ? 1.015 -0.483 18.912 1.00 94.94 103 ASN A O 1
ATOM 751 N N . SER A 1 104 ? 1.975 0.674 17.242 1.00 92.38 104 SER A N 1
ATOM 752 C CA . SER A 1 104 ? 1.667 2.002 17.78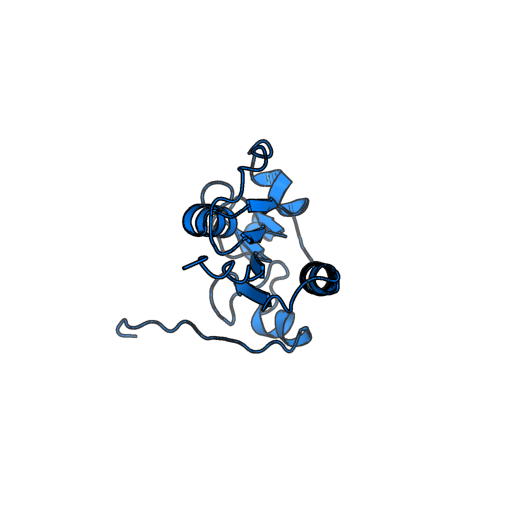7 1.00 92.38 104 SER A CA 1
ATOM 753 C C . SER A 1 104 ? 0.156 2.232 17.883 1.00 92.38 104 SER A C 1
ATOM 755 O O . SER A 1 104 ? -0.349 2.650 18.925 1.00 92.38 104 SER A O 1
ATOM 757 N N . PHE A 1 105 ? -0.594 1.867 16.839 1.00 90.94 105 PHE A N 1
ATOM 758 C CA . PHE A 1 105 ? -2.051 1.963 16.841 1.00 90.94 105 PHE A CA 1
ATOM 759 C C . PHE A 1 105 ? -2.695 1.087 17.922 1.00 90.94 105 PHE A C 1
ATOM 761 O O . PHE A 1 105 ? -3.633 1.538 18.588 1.00 90.94 105 PHE A O 1
ATOM 768 N N . LEU A 1 106 ? -2.185 -0.130 18.130 1.00 87.69 106 LEU A N 1
ATOM 769 C CA . LEU A 1 106 ? -2.650 -1.034 19.182 1.00 87.69 106 LEU A CA 1
ATOM 770 C C . LEU A 1 106 ? -2.328 -0.496 20.580 1.00 87.69 106 LEU A C 1
ATOM 772 O O . LEU A 1 106 ? -3.230 -0.453 21.411 1.00 87.69 106 LEU A O 1
ATOM 776 N N . ALA A 1 107 ? -1.105 -0.013 20.816 1.00 86.62 107 ALA A N 1
ATOM 777 C CA . ALA A 1 107 ? -0.665 0.513 22.112 1.00 86.62 107 ALA A CA 1
ATOM 778 C C . ALA A 1 107 ? -1.482 1.733 22.574 1.00 86.62 107 ALA A C 1
ATOM 780 O O . ALA A 1 107 ? -1.803 1.866 23.751 1.00 86.62 107 ALA A O 1
ATOM 781 N N . GLU A 1 108 ? -1.899 2.595 21.645 1.00 76.56 108 GLU A N 1
ATOM 782 C CA . GLU A 1 108 ? -2.817 3.705 21.930 1.00 76.56 108 GLU A CA 1
ATOM 783 C C . GLU A 1 108 ? -4.222 3.248 22.403 1.00 76.56 108 GLU A C 1
ATOM 785 O O . GLU A 1 108 ? -5.000 4.069 22.896 1.00 76.56 108 GLU A O 1
ATOM 790 N N . SER A 1 109 ? -4.580 1.963 22.252 1.00 63.72 109 SER A N 1
ATOM 791 C CA . SER A 1 109 ? -5.864 1.396 22.715 1.00 63.72 109 SER A CA 1
ATOM 792 C C . SER A 1 109 ? -5.867 1.032 24.198 1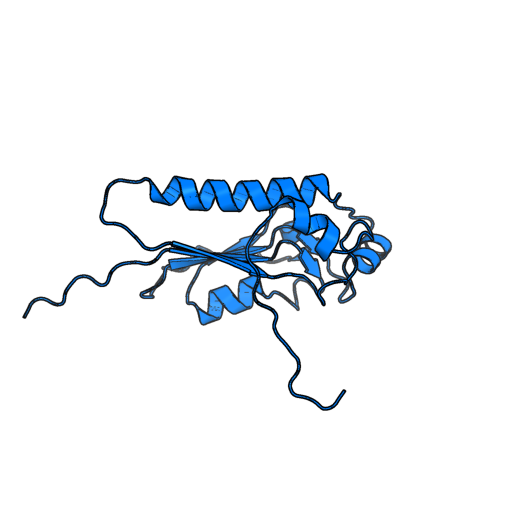.00 63.72 109 SER A C 1
ATOM 794 O O . SER A 1 109 ? -6.944 0.914 24.774 1.00 63.72 109 SER A O 1
ATOM 796 N N . GLU A 1 110 ? -4.693 0.874 24.814 1.00 58.34 110 GLU A N 1
ATOM 797 C CA . GLU A 1 110 ? -4.530 0.428 26.207 1.00 58.34 110 GLU A CA 1
ATOM 798 C C . GLU A 1 110 ? -4.794 1.552 27.236 1.00 58.34 110 GLU A C 1
ATOM 800 O O . GLU A 1 110 ? -4.672 1.355 28.445 1.00 58.34 110 GLU A O 1
ATOM 805 N N . ALA A 1 111 ? -5.174 2.754 26.783 1.00 55.81 111 ALA A N 1
ATOM 806 C CA . ALA A 1 111 ? -5.552 3.858 27.662 1.00 55.81 111 ALA A CA 1
ATOM 807 C C . ALA A 1 111 ? -6.917 3.596 28.347 1.00 55.81 111 ALA A C 1
ATOM 809 O O . ALA A 1 111 ? -7.884 3.209 27.682 1.00 55.81 111 ALA A O 1
ATOM 810 N N . PRO A 1 112 ? -7.054 3.850 29.664 1.00 52.34 112 PRO A N 1
ATOM 811 C CA . PRO A 1 112 ? -8.228 3.449 30.434 1.00 52.34 112 PRO A CA 1
ATOM 812 C C . PRO A 1 112 ? -9.434 4.362 30.167 1.00 52.34 112 PRO A C 1
ATOM 814 O O . PRO A 1 112 ? -9.620 5.369 30.842 1.00 52.34 112 PRO A O 1
ATOM 817 N N . ALA A 1 113 ? -10.274 4.003 29.190 1.00 48.84 113 ALA A N 1
ATOM 818 C CA . ALA A 1 113 ? -11.689 4.390 29.118 1.00 48.84 113 ALA A CA 1
ATOM 819 C C . ALA A 1 113 ? -12.414 3.608 28.007 1.00 48.84 113 ALA A C 1
ATOM 821 O O . ALA A 1 113 ? -12.190 3.876 26.829 1.00 48.84 113 ALA A O 1
ATOM 822 N N . ALA A 1 114 ? -13.313 2.703 28.420 1.00 50.16 114 ALA A N 1
ATOM 823 C CA . ALA A 1 114 ? -14.335 2.004 27.627 1.00 50.16 114 ALA A CA 1
ATOM 824 C C . ALA A 1 114 ? -13.850 1.390 26.300 1.00 50.16 114 ALA A C 1
ATOM 826 O O . ALA A 1 114 ? -13.728 2.108 25.318 1.00 50.16 114 ALA A O 1
ATOM 827 N N . SER A 1 115 ? -13.650 0.062 26.278 1.00 53.84 115 SER A N 1
ATOM 828 C CA . SER A 1 115 ? -13.423 -0.794 25.094 1.00 53.84 115 SER A CA 1
ATOM 829 C C . SER A 1 115 ? -13.830 -0.129 23.768 1.00 53.84 115 SER A C 1
ATOM 831 O O . SER A 1 115 ? -14.987 -0.172 23.344 1.00 53.84 115 SER A O 1
ATOM 833 N N . LYS A 1 116 ? -12.871 0.553 23.136 1.00 65.69 116 LYS A N 1
ATOM 834 C CA . LYS A 1 116 ? -13.044 1.147 21.813 1.00 65.69 116 LYS A CA 1
ATOM 835 C C . LYS A 1 116 ? -12.698 0.056 20.823 1.00 65.69 116 LYS A C 1
ATOM 837 O O . LYS A 1 116 ? -11.534 -0.323 20.727 1.00 65.69 116 LYS A O 1
ATOM 842 N N . ALA A 1 117 ? -13.686 -0.462 20.102 1.00 78.06 117 ALA A N 1
ATOM 843 C CA . ALA A 1 117 ? -13.398 -1.356 18.992 1.00 78.06 117 ALA A CA 1
ATOM 844 C C . ALA A 1 117 ? -12.444 -0.645 18.013 1.00 78.06 117 ALA A C 1
ATOM 846 O O . ALA A 1 117 ? -12.654 0.516 17.637 1.00 78.06 117 ALA A O 1
ATOM 847 N N . ALA A 1 118 ? -11.356 -1.332 17.677 1.00 86.38 118 ALA A N 1
ATOM 848 C CA . ALA A 1 118 ? -10.278 -0.823 16.848 1.00 86.38 118 ALA A CA 1
ATOM 849 C C . ALA A 1 118 ? -10.148 -1.696 15.601 1.00 86.38 118 ALA A C 1
ATOM 851 O O . ALA A 1 118 ? -10.183 -2.923 15.688 1.00 86.38 118 ALA A O 1
ATOM 852 N N . ILE A 1 119 ? -9.994 -1.061 14.443 1.00 91.69 119 ILE A N 1
ATOM 853 C CA . ILE A 1 119 ? -9.758 -1.744 13.173 1.00 91.69 119 ILE A CA 1
ATOM 854 C C . ILE A 1 119 ? -8.621 -1.055 12.426 1.00 91.69 119 ILE A C 1
ATOM 856 O O . ILE A 1 119 ? -8.567 0.173 12.347 1.00 91.69 119 ILE A O 1
ATOM 860 N N . ALA A 1 120 ? -7.709 -1.857 11.886 1.00 95.19 120 ALA A N 1
ATOM 861 C CA . ALA A 1 120 ? -6.653 -1.402 10.997 1.00 95.19 120 ALA A CA 1
ATOM 862 C C . ALA A 1 120 ? -6.864 -2.022 9.614 1.00 95.19 120 ALA A C 1
ATOM 864 O O . ALA A 1 120 ? -7.000 -3.238 9.487 1.00 95.19 120 ALA A O 1
ATOM 865 N N . LEU A 1 121 ? -6.894 -1.179 8.588 1.00 97.44 121 LEU A N 1
ATOM 866 C CA . LEU A 1 121 ? -6.959 -1.564 7.186 1.00 97.44 121 LEU A CA 1
ATOM 867 C C . LEU A 1 121 ? -5.604 -1.270 6.554 1.00 97.44 121 LEU A C 1
ATOM 869 O O . LEU A 1 121 ? -5.131 -0.137 6.628 1.00 97.44 121 LEU A O 1
ATOM 873 N N . ILE A 1 122 ? -4.987 -2.279 5.945 1.00 98.19 122 ILE A N 1
ATOM 874 C CA . ILE A 1 122 ? -3.737 -2.124 5.199 1.00 98.19 122 ILE A CA 1
ATOM 875 C C . ILE A 1 122 ? -4.058 -2.304 3.726 1.00 98.19 122 ILE A C 1
ATOM 877 O O . ILE A 1 122 ? -4.403 -3.401 3.292 1.00 98.19 122 ILE A O 1
ATOM 881 N N . GLU A 1 123 ? -3.957 -1.224 2.966 1.00 98.50 123 GLU A N 1
ATOM 882 C CA . GLU A 1 123 ? -4.211 -1.241 1.535 1.00 98.50 123 GLU A CA 1
ATOM 883 C C . GLU A 1 123 ? -2.912 -1.503 0.766 1.00 98.50 123 GLU A C 1
ATOM 885 O O . GLU A 1 123 ? -1.911 -0.804 0.938 1.00 98.50 123 GLU A O 1
ATOM 890 N N . THR A 1 124 ? -2.927 -2.517 -0.097 1.00 98.12 124 THR A N 1
ATOM 891 C CA . THR A 1 124 ? -1.810 -2.870 -0.978 1.00 98.12 124 THR A CA 1
ATOM 892 C C . THR A 1 124 ? -1.650 -1.878 -2.137 1.00 98.12 124 THR A C 1
ATOM 894 O O . THR A 1 124 ? -2.541 -1.080 -2.435 1.00 98.12 124 THR A O 1
ATOM 897 N N . ALA A 1 125 ? -0.507 -1.916 -2.826 1.00 97.56 125 ALA A N 1
ATOM 898 C CA . ALA A 1 125 ? -0.285 -1.154 -4.056 1.00 97.56 125 ALA A CA 1
ATOM 899 C C . ALA A 1 125 ? -0.408 -2.068 -5.284 1.00 97.56 125 ALA A C 1
ATOM 901 O O . ALA A 1 125 ? 0.352 -3.027 -5.420 1.00 97.56 125 ALA A O 1
ATOM 902 N N . GLY A 1 126 ? -1.348 -1.771 -6.184 1.00 96.81 126 GLY A N 1
ATOM 903 C CA . GLY A 1 126 ? -1.625 -2.616 -7.349 1.00 96.81 126 GLY A CA 1
ATOM 904 C C . GLY A 1 126 ? -2.327 -3.932 -6.988 1.00 96.81 126 GLY A C 1
ATOM 905 O O . GLY A 1 126 ? -3.073 -4.002 -6.013 1.00 96.81 126 GLY A O 1
ATOM 906 N N . GLY A 1 127 ? -2.103 -4.967 -7.798 1.00 97.38 127 GLY A N 1
ATOM 907 C CA . GLY A 1 127 ? -2.672 -6.302 -7.610 1.00 97.38 127 GLY A CA 1
ATOM 908 C C . GLY A 1 127 ? -1.903 -7.166 -6.604 1.00 97.38 127 GLY A C 1
ATOM 909 O O . GLY A 1 127 ? -0.843 -6.791 -6.100 1.00 97.38 127 GLY A O 1
ATOM 910 N N . VAL A 1 128 ? -2.425 -8.371 -6.349 1.00 97.25 128 VAL A N 1
ATOM 911 C CA . VAL A 1 128 ? -1.890 -9.321 -5.350 1.00 97.25 128 VAL A CA 1
ATOM 912 C C . VAL A 1 128 ? -0.398 -9.606 -5.564 1.00 97.25 128 VAL A C 1
ATOM 914 O O . VAL A 1 128 ? 0.401 -9.467 -4.641 1.00 97.25 128 VAL A O 1
ATOM 917 N N . ALA A 1 129 ? -0.023 -9.948 -6.797 1.00 97.81 129 ALA A N 1
ATOM 918 C CA . ALA A 1 129 ? 1.348 -10.267 -7.195 1.00 97.81 129 ALA A CA 1
ATOM 919 C C . ALA A 1 129 ? 2.053 -9.087 -7.892 1.00 97.81 129 ALA A C 1
ATOM 921 O O . ALA A 1 129 ? 3.000 -9.284 -8.651 1.00 97.81 129 ALA A O 1
ATOM 922 N N . SER A 1 130 ? 1.595 -7.847 -7.690 1.00 98.38 130 SER A N 1
ATOM 923 C CA . SER A 1 130 ? 2.333 -6.694 -8.211 1.00 98.38 130 SER A CA 1
ATOM 924 C C . SER A 1 130 ? 3.707 -6.582 -7.531 1.00 98.38 130 SER A C 1
ATOM 926 O O . SER A 1 130 ? 3.810 -6.854 -6.330 1.00 98.38 130 SER A O 1
ATOM 928 N N . PRO A 1 131 ? 4.765 -6.171 -8.257 1.00 98.56 131 PRO A N 1
ATOM 929 C CA . PRO A 1 131 ? 6.078 -6.030 -7.646 1.00 98.56 131 PRO A CA 1
ATOM 930 C C . PRO A 1 131 ? 6.111 -4.875 -6.636 1.00 98.56 131 PRO A C 1
ATOM 932 O O . PRO A 1 131 ? 5.705 -3.747 -6.941 1.00 98.56 131 PRO A O 1
ATOM 935 N N . ALA A 1 132 ? 6.637 -5.164 -5.450 1.00 98.50 132 ALA A N 1
ATOM 936 C CA . ALA A 1 132 ? 6.969 -4.215 -4.396 1.00 98.50 132 ALA A CA 1
ATOM 937 C C . ALA A 1 132 ? 8.088 -3.249 -4.850 1.00 98.50 132 ALA A C 1
ATOM 939 O O . ALA A 1 132 ? 8.675 -3.446 -5.916 1.00 98.50 132 ALA A O 1
ATOM 940 N N . PRO A 1 133 ? 8.435 -2.206 -4.070 1.00 98.62 133 PRO A N 1
ATOM 941 C CA . PRO A 1 133 ? 9.547 -1.307 -4.403 1.00 98.62 133 PRO A CA 1
ATOM 942 C C . PRO A 1 133 ? 10.880 -2.031 -4.673 1.00 98.62 133 PRO A C 1
ATOM 944 O O . PRO A 1 133 ? 11.668 -1.577 -5.497 1.00 98.62 133 PRO A O 1
ATOM 947 N N . SER A 1 134 ? 11.111 -3.173 -4.020 1.00 98.31 134 SER A N 1
ATOM 948 C CA . SER A 1 134 ? 12.278 -4.045 -4.215 1.00 98.31 134 SER A CA 1
ATOM 949 C C . SER A 1 134 ? 12.255 -4.860 -5.515 1.00 98.31 134 SER A C 1
ATOM 951 O O . SER A 1 134 ? 13.282 -5.409 -5.905 1.00 98.31 134 SER A O 1
ATOM 953 N N . GLY A 1 135 ? 11.094 -4.976 -6.166 1.00 98.31 135 GLY A N 1
ATOM 954 C CA . GLY A 1 135 ? 10.846 -5.894 -7.277 1.00 98.31 135 GLY A CA 1
ATOM 955 C C . GLY A 1 135 ? 10.328 -7.278 -6.862 1.00 98.31 135 GLY A C 1
ATOM 956 O O . GLY A 1 135 ? 9.848 -8.009 -7.725 1.00 98.31 135 GLY A O 1
ATOM 957 N N . ALA A 1 136 ? 10.358 -7.637 -5.573 1.00 98.50 136 ALA A N 1
ATOM 958 C CA . ALA A 1 136 ? 9.745 -8.873 -5.079 1.00 98.50 136 ALA A CA 1
ATOM 959 C C . ALA A 1 136 ? 8.211 -8.824 -5.189 1.00 98.50 136 ALA A C 1
ATOM 961 O O . ALA A 1 136 ? 7.620 -7.743 -5.207 1.00 98.50 136 ALA A O 1
ATOM 962 N N . LEU A 1 137 ? 7.538 -9.977 -5.235 1.00 98.62 137 LEU A N 1
ATOM 963 C CA . LEU A 1 137 ? 6.073 -10.007 -5.248 1.00 98.62 137 LEU A CA 1
ATOM 964 C C . LEU A 1 137 ? 5.529 -9.495 -3.912 1.00 98.62 137 LEU A C 1
ATOM 966 O O . LEU A 1 137 ? 5.905 -9.977 -2.844 1.00 98.62 137 LEU A O 1
ATOM 970 N N . GLN A 1 138 ? 4.607 -8.534 -3.958 1.00 97.94 138 GLN A N 1
ATOM 971 C CA . GLN A 1 138 ? 4.044 -7.932 -2.748 1.00 97.94 138 GLN A CA 1
ATOM 972 C C . GLN A 1 138 ? 3.366 -8.959 -1.826 1.00 97.94 138 GLN A C 1
ATOM 974 O O . GLN A 1 138 ? 3.470 -8.832 -0.606 1.00 97.94 138 GLN A O 1
ATOM 979 N N . CYS A 1 139 ? 2.705 -9.983 -2.377 1.00 97.75 139 CYS A N 1
ATOM 980 C CA . CYS A 1 139 ? 2.127 -11.070 -1.585 1.00 97.75 139 CYS A CA 1
ATOM 981 C C . CYS A 1 139 ? 3.181 -11.831 -0.767 1.00 97.75 139 CYS A C 1
ATOM 983 O O . CYS A 1 139 ? 2.928 -12.145 0.396 1.00 97.75 139 CYS A O 1
ATOM 985 N N . ASP A 1 140 ? 4.370 -12.055 -1.328 1.00 98.38 140 ASP A N 1
ATOM 986 C CA . ASP A 1 140 ? 5.459 -12.756 -0.646 1.00 98.38 140 ASP A CA 1
ATOM 987 C C . ASP A 1 140 ? 6.053 -11.876 0.453 1.00 98.38 140 ASP A C 1
ATOM 989 O O . ASP A 1 140 ? 6.223 -12.330 1.585 1.00 98.38 140 ASP A O 1
ATOM 993 N N . VAL A 1 141 ? 6.273 -10.589 0.160 1.00 98.19 141 VAL A N 1
ATOM 994 C CA . VAL A 1 141 ? 6.768 -9.605 1.136 1.00 98.19 141 VAL A CA 1
ATOM 995 C C . VAL A 1 141 ? 5.821 -9.496 2.332 1.00 98.19 141 VAL A C 1
ATOM 997 O O . VAL A 1 141 ? 6.241 -9.622 3.481 1.00 98.19 141 VAL A O 1
ATOM 1000 N N . LEU A 1 142 ? 4.524 -9.295 2.083 1.00 97.38 142 LEU A N 1
ATOM 1001 C CA . LEU A 1 142 ? 3.532 -9.092 3.143 1.00 97.38 142 LEU A CA 1
ATOM 1002 C C . LEU A 1 142 ? 3.159 -10.384 3.885 1.00 97.38 142 LEU A C 1
ATOM 1004 O O . LEU A 1 142 ? 2.642 -10.304 5.003 1.00 97.38 142 LEU A O 1
ATOM 1008 N N . SER A 1 143 ? 3.464 -11.566 3.334 1.00 97.38 143 SER A N 1
ATOM 1009 C CA . SER A 1 143 ? 3.203 -12.859 3.990 1.00 97.38 143 SER A CA 1
ATOM 1010 C C . SER A 1 143 ? 3.839 -12.961 5.385 1.00 97.38 143 SER A C 1
ATOM 1012 O O . SER A 1 143 ? 3.272 -13.587 6.285 1.00 97.38 143 SER A O 1
ATOM 1014 N N . ALA A 1 144 ? 4.963 -12.271 5.611 1.00 97.62 144 ALA A N 1
ATOM 1015 C CA . ALA A 1 144 ? 5.656 -12.218 6.897 1.00 97.62 144 ALA A CA 1
ATOM 1016 C C . ALA A 1 144 ? 4.838 -11.540 8.016 1.00 97.62 144 ALA A C 1
ATOM 1018 O O . ALA A 1 144 ? 5.119 -11.744 9.200 1.00 97.62 144 ALA A O 1
ATOM 1019 N N . LEU A 1 145 ? 3.814 -10.750 7.672 1.00 96.56 145 LEU A N 1
ATOM 1020 C CA . LEU A 1 145 ? 2.892 -10.166 8.650 1.00 96.56 145 LEU A CA 1
ATOM 1021 C C . LEU A 1 145 ? 1.790 -11.147 9.081 1.00 96.56 145 LEU A C 1
ATOM 1023 O O . LEU A 1 145 ? 1.211 -10.948 10.145 1.00 96.56 145 LEU A O 1
ATOM 1027 N N . ARG A 1 146 ? 1.518 -12.202 8.292 1.00 97.00 146 ARG A N 1
ATOM 1028 C CA . ARG A 1 146 ? 0.472 -13.220 8.542 1.00 97.00 146 ARG A CA 1
ATOM 1029 C C . ARG A 1 146 ? -0.901 -12.629 8.893 1.00 97.00 146 ARG A C 1
ATOM 1031 O O . ARG A 1 146 ? -1.623 -13.163 9.733 1.00 97.00 146 ARG A O 1
ATOM 1038 N N . LEU A 1 147 ? -1.248 -11.509 8.264 1.00 96.56 147 LEU A N 1
ATOM 1039 C CA . LEU A 1 147 ? -2.520 -10.831 8.488 1.00 96.56 147 LEU A CA 1
ATOM 1040 C C . LEU A 1 147 ? -3.641 -11.503 7.684 1.00 96.56 147 LEU A C 1
ATOM 1042 O O . LEU A 1 147 ? -3.384 -11.997 6.583 1.00 96.56 147 LEU A O 1
ATOM 1046 N N . PRO A 1 148 ? -4.887 -11.505 8.190 1.00 97.44 148 PRO A N 1
ATOM 1047 C CA . PRO A 1 148 ? -6.038 -11.863 7.372 1.00 97.44 148 PRO A CA 1
ATOM 1048 C C . PRO A 1 148 ? -6.210 -10.850 6.231 1.00 97.44 148 PRO A C 1
ATOM 1050 O O . PRO A 1 148 ? -5.855 -9.678 6.369 1.00 97.44 148 PRO A O 1
ATOM 1053 N N . GLY A 1 149 ? -6.774 -11.297 5.109 1.00 96.12 149 GLY A N 1
ATOM 1054 C CA . GLY A 1 149 ? -6.946 -10.476 3.912 1.00 96.12 149 GLY A CA 1
ATOM 1055 C C . GLY A 1 149 ? -8.375 -10.490 3.384 1.00 96.12 149 GLY A C 1
ATOM 1056 O O . GLY A 1 149 ? -9.100 -11.472 3.535 1.00 96.12 149 GLY A O 1
ATOM 1057 N N . VAL A 1 150 ? -8.752 -9.397 2.725 1.00 97.81 150 VAL A N 1
ATOM 1058 C CA . VAL A 1 150 ? -9.949 -9.300 1.885 1.00 97.81 150 VAL A CA 1
ATOM 1059 C C . VAL A 1 150 ? -9.476 -9.082 0.453 1.00 97.81 150 VAL A C 1
ATOM 1061 O O . VAL A 1 150 ? -8.656 -8.200 0.206 1.00 97.81 150 VAL A O 1
ATOM 1064 N N . LEU A 1 151 ? -9.979 -9.884 -0.486 1.00 97.38 151 LEU A N 1
ATOM 1065 C CA . LEU A 1 151 ? -9.685 -9.727 -1.908 1.00 97.38 151 LEU A CA 1
ATOM 1066 C C . LEU A 1 151 ? -10.773 -8.880 -2.570 1.00 97.38 151 LEU A C 1
ATOM 1068 O O . LEU A 1 151 ? -11.950 -9.234 -2.526 1.00 97.38 151 LEU A O 1
ATOM 1072 N N . VAL A 1 152 ? -10.370 -7.788 -3.217 1.00 97.00 152 VAL A N 1
ATOM 1073 C CA . VAL A 1 152 ? -11.253 -6.999 -4.083 1.00 97.00 152 VAL A CA 1
ATOM 1074 C C . VAL A 1 152 ? -11.189 -7.597 -5.488 1.00 97.00 152 VAL A C 1
ATOM 1076 O O . VAL A 1 152 ? -10.174 -7.471 -6.169 1.00 97.00 152 VAL A O 1
ATOM 1079 N N . GLY A 1 153 ? -12.246 -8.306 -5.886 1.00 96.06 153 GLY A N 1
ATOM 1080 C CA . GLY A 1 153 ? -12.377 -8.876 -7.230 1.00 96.06 153 GLY A CA 1
ATOM 1081 C C . GLY A 1 153 ? -12.849 -7.853 -8.268 1.00 96.06 153 GLY A C 1
ATOM 1082 O O . GLY A 1 153 ? -13.344 -6.783 -7.917 1.00 96.06 153 GLY A O 1
ATOM 1083 N N . ASP A 1 154 ? -12.728 -8.212 -9.546 1.00 96.00 154 ASP A N 1
ATOM 1084 C CA . ASP A 1 154 ? -13.294 -7.454 -10.664 1.00 96.00 154 ASP A CA 1
ATOM 1085 C C . ASP A 1 154 ? -14.596 -8.114 -11.137 1.00 96.00 154 ASP A C 1
ATOM 1087 O O . ASP A 1 154 ? -14.651 -9.326 -11.337 1.00 96.00 154 ASP A O 1
ATOM 1091 N N . GLY A 1 155 ? -15.657 -7.317 -11.274 1.00 96.25 155 GLY A N 1
ATOM 1092 C CA . GLY A 1 155 ? -16.957 -7.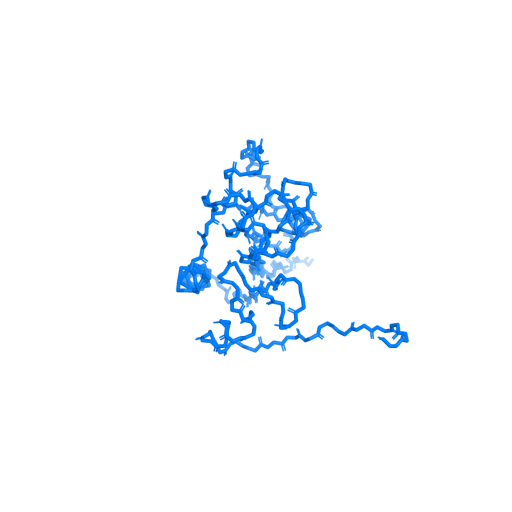774 -11.773 1.00 96.25 155 GLY A CA 1
ATOM 1093 C C . GLY A 1 155 ? -17.102 -7.687 -13.294 1.00 96.25 155 GLY A C 1
ATOM 1094 O O . GLY A 1 155 ? -18.157 -8.038 -13.823 1.00 96.25 155 GLY A O 1
ATOM 1095 N N . ARG A 1 156 ? -16.092 -7.168 -14.001 1.00 96.50 156 ARG A N 1
ATOM 1096 C CA . ARG A 1 156 ? -16.053 -7.134 -15.467 1.00 96.50 156 ARG A CA 1
ATOM 1097 C C . ARG A 1 156 ? -15.768 -8.528 -16.034 1.00 96.50 156 ARG A C 1
ATOM 1099 O O . ARG A 1 156 ? -15.388 -9.451 -15.321 1.00 96.50 156 ARG A O 1
ATOM 1106 N N . LEU A 1 157 ? -16.030 -8.688 -17.330 1.00 91.75 157 LEU A N 1
ATOM 1107 C CA . LEU A 1 157 ? -15.755 -9.936 -18.033 1.00 91.75 157 LEU A CA 1
ATOM 1108 C C . LEU A 1 157 ? -14.255 -10.059 -18.323 1.00 91.75 157 LEU A C 1
ATOM 1110 O O . LEU A 1 157 ? -13.726 -9.238 -19.074 1.00 91.75 157 LEU A O 1
ATOM 1114 N N . GLY A 1 158 ? -13.650 -11.140 -17.823 1.00 80.38 158 GLY A N 1
ATOM 1115 C CA . GLY A 1 158 ? -12.213 -11.409 -17.970 1.00 80.38 158 GLY A CA 1
ATOM 1116 C C . GLY A 1 158 ? -11.343 -10.426 -17.198 1.00 80.38 158 GLY A C 1
ATOM 1117 O O . GLY A 1 158 ? -10.119 -10.480 -17.435 1.00 80.38 158 GLY A O 1
#

Sequence (158 aa):
LPRAAAASHRVLYLKPVQTGLPHDSDGALVATLARGRHTLGAHAAMVAHRATAAPQPTCGLMAAHCRTLFGWRAAASPHLAVAAEGRPVSDGALLEATRHELNSFLAESEAPAASKAAIALIETAGGVASPAPSGALQCDVLSALRLPGVLVGDGRLG

InterPro domains:
  IPR004472 Dethiobiotin synthase BioD [PTHR43210] (7-158)
  IPR027417 P-loop containing nucleoside triphosphate hydrolase [G3DSA:3.40.50.300] (1-158)
  IPR027417 P-loop containing nucleoside triphosphate hydrolase [SSF52540] (4-158)